Protein AF-R7RY08-F1 (afdb_monomer_lite)

Sequence (160 aa):
MVFGAIPAGENLTEDPFVMYGDPIQWVDRYKYVGTTFCSTLRDIFTIHYDLKALAAQRIANVTLAAESMTGALPPKERSIVYLARIDVTIISEYDVAVDVSEANLKKIPYSESGIMSIRHRRFLLALRTLRHFVALPDTRLVHSAYLDSLDLARVALHPS

Radius of gyration: 22.43 Å; chains: 1; bounding box: 46×60×54 Å

Organism: Stereum hirsutum (strain FP-91666) (NCBI:txid721885)

pLDDT: mean 74.47, std 11.66, range [41.81, 89.75]

Foldseek 3Di:
DPDDPDDDDPVCVVDFDDDPNRGDDDDQWDADQLQIAGPVDPFRRQVVLVVLLVVLLVQLVVLVVCCVVVPDDDPVVSVVSSCVRNVCSNPVRDDDDDDPDPVSVVSNQVSDDPDDGPVVVVVVVVVVVVVVLVPDDPPDPSVVVVVVVVVVVVCVVDPD

Secondary structure (DSSP, 8-state):
----SPP-STHHHHS--EETTEEPPP-SEEEETTEEEESSSSSTTHHHHHHHHHHHHHHHHHHHHTHHHH-PPPHHHHHHHHHHHHHHHHHTT-S------HHHHHHHHHSSTTS--HHHHHHHHHHHHHHHHHTS-TTSHHHHHHHHHHHHHHHHHS--

Structure (mmCIF, N/CA/C/O backbone):
data_AF-R7RY08-F1
#
_entry.id   AF-R7RY08-F1
#
loop_
_atom_site.group_PDB
_atom_site.id
_atom_site.type_symbol
_atom_site.label_atom_id
_atom_site.label_alt_id
_atom_site.label_comp_id
_atom_site.label_asym_id
_atom_site.label_entity_id
_atom_site.label_seq_id
_atom_site.pdbx_PDB_ins_code
_atom_site.Cartn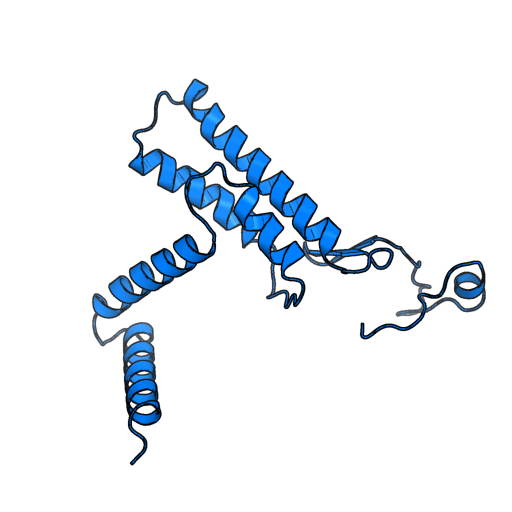_x
_atom_site.Cartn_y
_atom_site.Cartn_z
_atom_site.occupancy
_atom_site.B_iso_or_equiv
_atom_site.auth_seq_id
_atom_site.auth_comp_id
_atom_site.auth_asym_id
_atom_site.auth_atom_id
_atom_site.pdbx_PDB_model_num
ATOM 1 N N . MET A 1 1 ? 17.455 -11.013 -7.152 1.00 43.31 1 MET A N 1
ATOM 2 C CA . MET A 1 1 ? 16.943 -10.320 -8.353 1.00 43.31 1 MET A CA 1
ATOM 3 C C . MET A 1 1 ? 16.734 -11.386 -9.412 1.00 43.31 1 MET A C 1
ATOM 5 O O . MET A 1 1 ? 17.686 -12.096 -9.691 1.00 43.31 1 MET A O 1
ATOM 9 N N . VAL A 1 2 ? 15.502 -11.583 -9.888 1.00 41.81 2 VAL A N 1
ATOM 10 C CA . VAL A 1 2 ? 15.147 -12.658 -10.846 1.00 41.81 2 VAL A CA 1
ATOM 11 C C . VAL A 1 2 ? 15.371 -12.233 -12.303 1.00 41.81 2 VAL A C 1
ATOM 13 O O . VAL A 1 2 ? 15.362 -13.064 -13.200 1.00 41.81 2 VAL A O 1
ATOM 16 N N . PHE A 1 3 ? 15.649 -10.955 -12.545 1.00 49.38 3 PHE A N 1
ATOM 17 C CA . PHE A 1 3 ? 15.848 -10.431 -13.888 1.00 49.38 3 PHE A CA 1
ATOM 18 C C . PHE A 1 3 ? 17.298 -9.972 -14.044 1.00 49.38 3 PHE A C 1
ATOM 20 O O . PHE A 1 3 ? 17.834 -9.298 -13.161 1.00 49.38 3 PHE A O 1
ATOM 27 N N . GLY A 1 4 ? 17.938 -10.425 -15.126 1.00 57.38 4 GLY A N 1
ATOM 28 C CA . GLY A 1 4 ? 19.268 -9.989 -15.546 1.00 57.38 4 GLY A CA 1
ATOM 29 C C . GLY A 1 4 ? 19.282 -8.514 -15.954 1.00 57.38 4 GLY A C 1
ATOM 30 O O . GLY A 1 4 ? 18.378 -7.756 -15.605 1.00 57.38 4 GLY A O 1
ATOM 31 N N . ALA A 1 5 ? 20.311 -8.090 -16.691 1.00 61.75 5 ALA A N 1
ATOM 32 C CA . ALA A 1 5 ? 20.354 -6.734 -17.229 1.00 61.75 5 ALA A CA 1
ATOM 33 C C . ALA A 1 5 ? 19.073 -6.454 -18.032 1.00 61.75 5 ALA A C 1
ATOM 35 O O . ALA A 1 5 ? 18.735 -7.204 -18.948 1.00 61.75 5 ALA A O 1
ATOM 36 N N . ILE A 1 6 ? 18.351 -5.400 -17.653 1.00 61.31 6 ILE A N 1
ATOM 37 C CA . ILE A 1 6 ? 17.190 -4.934 -18.409 1.00 61.31 6 ILE A CA 1
ATOM 38 C C . ILE A 1 6 ? 17.724 -4.498 -19.773 1.00 61.31 6 ILE A C 1
ATOM 40 O O . ILE A 1 6 ? 18.670 -3.704 -19.799 1.00 61.31 6 ILE A O 1
ATOM 44 N N . PRO A 1 7 ? 17.175 -5.010 -20.886 1.00 60.06 7 PRO A N 1
ATOM 45 C CA . PRO A 1 7 ? 17.571 -4.543 -22.202 1.00 60.06 7 PRO A CA 1
ATOM 46 C C . PRO A 1 7 ? 17.353 -3.028 -22.257 1.00 60.06 7 PRO A C 1
ATOM 48 O O . PRO A 1 7 ? 16.236 -2.551 -22.081 1.00 60.06 7 PRO A O 1
ATOM 51 N N . ALA A 1 8 ? 18.431 -2.270 -22.422 1.00 57.00 8 ALA A N 1
ATOM 52 C CA . ALA A 1 8 ? 18.394 -0.820 -22.526 1.00 57.00 8 ALA A CA 1
ATOM 53 C C . ALA A 1 8 ? 18.875 -0.422 -23.927 1.00 57.00 8 ALA A C 1
ATOM 55 O O . ALA A 1 8 ? 19.919 -0.901 -24.370 1.00 57.00 8 ALA A O 1
ATOM 56 N N . GLY A 1 9 ? 18.133 0.457 -24.607 1.00 59.03 9 GLY A N 1
ATOM 57 C CA . GLY A 1 9 ? 18.509 1.026 -25.909 1.00 59.03 9 GLY A CA 1
ATOM 58 C C . GLY A 1 9 ? 17.782 0.440 -27.128 1.00 59.03 9 GLY A C 1
ATOM 59 O O . GLY A 1 9 ? 16.836 -0.336 -26.997 1.00 59.03 9 GLY A O 1
ATOM 60 N N . GLU A 1 10 ? 18.251 0.844 -28.316 1.00 52.44 10 GLU A N 1
ATOM 61 C CA . GLU A 1 10 ? 17.696 0.566 -29.659 1.00 52.44 10 GLU A CA 1
ATOM 62 C C . GLU A 1 10 ? 17.437 -0.927 -29.951 1.00 52.44 10 GLU A C 1
ATOM 64 O O . GLU A 1 10 ? 16.559 -1.245 -30.750 1.00 52.44 10 GLU A O 1
ATOM 69 N N . ASN A 1 11 ? 18.093 -1.842 -29.230 1.00 51.62 11 ASN A N 1
ATOM 70 C CA . ASN A 1 11 ? 17.946 -3.298 -29.370 1.00 51.62 11 ASN A CA 1
ATOM 71 C C . ASN A 1 11 ? 16.523 -3.838 -29.093 1.00 51.62 11 ASN A C 1
ATOM 73 O O . ASN A 1 11 ? 16.194 -4.929 -29.541 1.00 51.62 11 ASN A O 1
ATOM 77 N N . LEU A 1 12 ? 15.666 -3.112 -28.360 1.00 57.16 12 LEU A N 1
ATOM 78 C CA . LEU A 1 12 ? 14.252 -3.494 -28.161 1.00 57.16 12 LEU A CA 1
ATOM 79 C C . LEU A 1 12 ? 13.340 -3.098 -29.334 1.00 57.16 12 LEU A C 1
ATOM 81 O O . LEU A 1 12 ? 12.205 -3.566 -29.425 1.00 57.16 12 LEU A O 1
ATOM 85 N N . THR A 1 13 ? 13.821 -2.203 -30.195 1.00 55.88 13 THR A N 1
ATOM 86 C CA . THR A 1 13 ? 13.116 -1.710 -31.386 1.00 55.88 13 THR A CA 1
ATOM 87 C C . THR A 1 13 ? 13.377 -2.585 -32.610 1.00 55.88 13 THR A C 1
ATOM 89 O O . THR A 1 13 ? 12.567 -2.568 -33.532 1.00 55.88 13 THR A O 1
ATOM 92 N N . GLU A 1 14 ? 14.479 -3.343 -32.619 1.00 62.19 14 GLU A N 1
ATOM 93 C CA . GLU A 1 14 ? 14.885 -4.185 -33.753 1.00 62.19 14 GLU A CA 1
ATOM 94 C C . GLU A 1 14 ? 14.107 -5.511 -33.833 1.00 62.19 14 GLU A C 1
ATOM 96 O O . GLU A 1 14 ? 13.827 -5.964 -34.938 1.00 62.19 14 GLU A O 1
ATOM 101 N N . ASP A 1 15 ? 13.663 -6.067 -32.696 1.00 68.88 15 ASP A N 1
ATOM 102 C CA . ASP A 1 15 ? 12.769 -7.236 -32.621 1.00 68.88 15 ASP A CA 1
ATOM 103 C C . ASP A 1 15 ? 11.586 -6.952 -31.668 1.00 68.88 15 ASP A C 1
ATOM 105 O O . ASP A 1 15 ? 11.685 -7.158 -30.450 1.00 68.88 15 ASP A O 1
ATOM 109 N N . PRO A 1 16 ? 10.447 -6.443 -32.177 1.00 73.50 16 PRO A N 1
ATOM 110 C CA . PRO A 1 16 ? 9.308 -6.102 -31.337 1.00 73.50 16 PRO A CA 1
ATOM 111 C C . PRO A 1 16 ? 8.643 -7.360 -30.768 1.00 73.50 16 PRO A C 1
ATOM 113 O O . PRO A 1 16 ? 8.357 -8.322 -31.480 1.00 73.50 16 PRO A O 1
ATOM 116 N N . PHE A 1 17 ? 8.322 -7.336 -29.474 1.00 78.50 17 PHE A N 1
ATOM 117 C CA . PHE A 1 17 ? 7.520 -8.390 -28.860 1.00 78.50 17 PHE A CA 1
ATOM 118 C C . PHE A 1 17 ? 6.067 -8.257 -29.326 1.00 78.50 17 PHE A C 1
ATOM 120 O O . PHE A 1 17 ? 5.382 -7.307 -28.954 1.00 78.50 17 PHE A O 1
ATOM 127 N N . VAL A 1 18 ? 5.596 -9.192 -30.150 1.00 83.44 18 VAL A N 1
ATOM 128 C CA . VAL A 1 18 ? 4.243 -9.159 -30.721 1.00 83.44 18 VAL A CA 1
ATOM 129 C C . VAL A 1 18 ? 3.297 -10.024 -29.894 1.00 83.44 18 VAL A C 1
ATOM 131 O O . VAL A 1 18 ? 3.545 -11.211 -29.683 1.00 83.44 18 VAL A O 1
ATOM 134 N N . MET A 1 19 ? 2.170 -9.454 -29.472 1.00 84.56 19 MET A N 1
ATOM 135 C CA . MET A 1 19 ? 1.086 -10.176 -28.809 1.00 84.56 19 MET A CA 1
ATOM 136 C C . MET A 1 19 ? -0.196 -9.977 -29.615 1.00 84.56 19 MET A C 1
ATOM 138 O O . MET A 1 19 ? -0.568 -8.854 -29.923 1.00 84.56 19 MET A O 1
ATOM 142 N N . TYR A 1 20 ? -0.862 -11.070 -29.993 1.00 89.75 20 TYR A N 1
ATOM 143 C CA . TYR A 1 20 ? -2.065 -11.038 -30.845 1.00 89.75 20 TYR A CA 1
ATOM 144 C C . TYR A 1 20 ? -1.899 -10.318 -32.198 1.00 89.75 20 TYR A C 1
ATOM 146 O O . TYR A 1 20 ? -2.879 -9.873 -32.784 1.00 89.75 20 TYR A O 1
ATOM 154 N N . GLY A 1 21 ? -0.674 -10.248 -32.723 1.00 87.00 21 GLY A N 1
ATOM 155 C CA . GLY A 1 21 ? -0.376 -9.551 -33.980 1.00 87.00 21 GLY A CA 1
ATOM 156 C C . GLY A 1 21 ? -0.019 -8.074 -33.807 1.00 87.00 21 GLY A C 1
ATOM 157 O O . GLY A 1 21 ? 0.481 -7.478 -34.758 1.00 87.00 21 GLY A O 1
ATOM 158 N N . ASP A 1 22 ? -0.167 -7.522 -32.599 1.00 86.25 22 ASP A N 1
ATOM 159 C CA . ASP A 1 22 ? 0.204 -6.145 -32.286 1.00 86.25 22 ASP A CA 1
ATOM 160 C C . ASP A 1 22 ? 1.563 -6.089 -31.563 1.00 86.25 22 ASP A C 1
ATOM 162 O O . ASP A 1 22 ? 1.782 -6.820 -30.588 1.00 86.25 22 ASP A O 1
ATOM 166 N N . PRO A 1 23 ? 2.504 -5.236 -32.006 1.00 84.00 23 PRO A N 1
ATOM 167 C CA . PRO A 1 23 ? 3.758 -5.028 -31.295 1.00 84.00 23 PRO A CA 1
ATOM 168 C C . PRO A 1 23 ? 3.490 -4.322 -29.961 1.00 84.00 23 PRO A C 1
ATOM 170 O O . PRO A 1 23 ? 2.912 -3.234 -29.913 1.00 84.00 23 PRO A O 1
ATOM 173 N N . ILE A 1 24 ? 3.930 -4.927 -28.860 1.00 83.62 24 ILE A N 1
ATOM 174 C CA . ILE A 1 24 ? 3.839 -4.327 -27.532 1.00 83.62 24 ILE A CA 1
ATOM 175 C C . ILE A 1 24 ? 4.933 -3.279 -27.378 1.00 83.62 24 ILE A C 1
ATOM 177 O O . ILE A 1 24 ? 6.124 -3.553 -27.529 1.00 83.62 24 ILE A O 1
ATOM 181 N N . GLN A 1 25 ? 4.515 -2.075 -26.998 1.00 81.06 25 GLN A N 1
ATOM 182 C CA . GLN A 1 25 ? 5.433 -1.014 -26.627 1.00 81.06 25 GLN A CA 1
ATOM 183 C C . GLN A 1 25 ? 6.099 -1.319 -25.280 1.00 81.06 25 GLN A C 1
ATOM 185 O O . GLN A 1 25 ? 5.431 -1.502 -24.259 1.00 81.06 25 GLN A O 1
ATOM 190 N N . TRP A 1 26 ? 7.429 -1.285 -25.266 1.00 79.69 26 TRP A N 1
ATOM 191 C CA . TRP A 1 26 ? 8.206 -1.326 -24.034 1.00 79.69 26 TRP A CA 1
ATOM 192 C C . TRP A 1 26 ? 8.041 -0.024 -23.253 1.00 79.69 26 TRP A C 1
ATOM 194 O O . TRP A 1 26 ? 8.221 1.071 -23.788 1.00 79.69 26 TRP A O 1
ATOM 204 N N . VAL A 1 27 ? 7.692 -0.150 -21.975 1.00 83.81 27 VAL A N 1
ATOM 205 C CA . VAL A 1 27 ? 7.524 0.979 -21.060 1.00 83.81 27 VAL A CA 1
ATOM 206 C C . VAL A 1 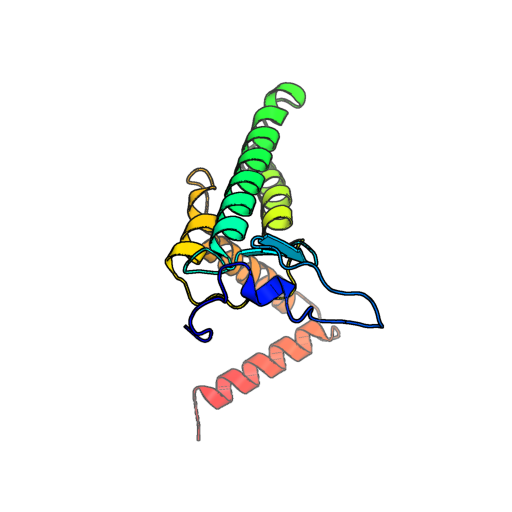27 ? 8.212 0.693 -19.732 1.00 83.81 27 VAL A C 1
ATOM 208 O O . VAL A 1 27 ? 8.099 -0.395 -19.170 1.00 83.81 27 VAL A O 1
ATOM 211 N N . ASP A 1 28 ? 8.879 1.707 -19.190 1.00 83.69 28 ASP A N 1
ATOM 212 C CA . ASP A 1 28 ? 9.586 1.617 -17.905 1.00 83.69 28 ASP A CA 1
ATOM 213 C C . ASP A 1 28 ? 8.638 1.523 -16.708 1.00 83.69 28 ASP A C 1
ATOM 215 O O . ASP A 1 28 ? 9.013 1.083 -15.615 1.00 83.69 28 ASP A O 1
ATOM 219 N N . ARG A 1 29 ? 7.406 2.006 -16.892 1.00 88.44 29 ARG A N 1
ATOM 220 C CA . ARG A 1 29 ? 6.362 2.030 -15.878 1.00 88.44 29 ARG A CA 1
ATOM 221 C C . ARG A 1 29 ? 5.022 1.694 -16.504 1.00 88.44 29 ARG A C 1
ATOM 223 O O . ARG A 1 29 ? 4.618 2.317 -17.481 1.00 88.44 29 ARG A O 1
ATOM 230 N N . TYR A 1 30 ? 4.297 0.782 -15.873 1.00 88.88 30 TYR A N 1
ATOM 231 C CA . TYR A 1 30 ? 2.972 0.383 -16.324 1.00 88.88 30 TYR A CA 1
ATOM 232 C C . TYR A 1 30 ? 2.033 0.178 -15.140 1.00 88.88 30 TYR A C 1
ATOM 234 O O . TYR A 1 30 ? 2.446 -0.310 -14.087 1.00 88.88 30 TYR A O 1
ATOM 242 N N . LYS A 1 31 ? 0.765 0.567 -15.297 1.00 89.44 31 LYS A N 1
ATOM 243 C CA . LYS A 1 31 ? -0.278 0.320 -14.299 1.00 89.44 31 LYS A CA 1
ATOM 244 C C . LYS A 1 31 ? -1.158 -0.822 -14.786 1.00 89.44 31 LYS A C 1
ATOM 246 O O . LYS A 1 31 ? -1.905 -0.650 -15.743 1.00 89.44 31 LYS A O 1
ATOM 251 N N . TYR A 1 32 ? -1.107 -1.949 -14.093 1.00 84.75 32 TYR A N 1
ATOM 252 C CA . TYR A 1 32 ? -1.924 -3.120 -14.381 1.00 84.75 32 TYR A CA 1
ATOM 253 C C . TYR A 1 32 ? -2.842 -3.403 -13.194 1.00 84.75 32 TYR A C 1
ATOM 255 O O . TYR A 1 32 ? -2.365 -3.582 -12.078 1.00 84.75 32 TYR A O 1
ATOM 263 N N . VAL A 1 33 ? -4.159 -3.389 -13.435 1.00 83.12 33 VAL A N 1
ATOM 264 C CA . VAL A 1 33 ? -5.204 -3.701 -12.435 1.00 83.12 33 VAL A CA 1
ATOM 265 C C . VAL A 1 33 ? -4.972 -2.972 -11.098 1.00 83.12 33 VAL A C 1
ATOM 267 O O . VAL A 1 33 ? -5.023 -3.549 -10.024 1.00 83.12 33 VAL A O 1
ATOM 270 N N . GLY A 1 34 ? -4.653 -1.675 -11.150 1.00 78.81 34 GLY A N 1
ATOM 271 C CA . GLY A 1 34 ? -4.409 -0.877 -9.938 1.00 78.81 34 GLY A CA 1
ATOM 272 C C . GLY A 1 34 ? -2.961 -0.887 -9.433 1.00 78.81 34 GLY A C 1
ATOM 273 O O . GLY A 1 34 ? -2.523 0.106 -8.853 1.00 78.81 34 GLY A O 1
ATOM 274 N N . THR A 1 35 ? -2.171 -1.917 -9.733 1.00 82.62 35 THR A N 1
ATOM 275 C CA . THR A 1 35 ? -0.764 -2.009 -9.323 1.00 82.62 35 THR A CA 1
ATOM 276 C C . THR A 1 35 ? 0.165 -1.323 -10.321 1.00 82.62 35 THR A C 1
ATOM 278 O O . THR A 1 35 ? 0.060 -1.513 -11.531 1.00 82.62 35 THR A O 1
ATOM 281 N N . THR A 1 36 ? 1.094 -0.511 -9.815 1.00 88.44 36 THR A N 1
ATOM 282 C CA . THR A 1 36 ? 2.080 0.192 -10.646 1.00 88.44 36 THR A CA 1
ATOM 283 C C . THR A 1 36 ? 3.402 -0.557 -10.611 1.00 88.44 36 THR A C 1
ATOM 285 O O . THR A 1 36 ? 4.048 -0.641 -9.573 1.00 88.44 36 THR A O 1
ATOM 288 N N . PHE A 1 37 ? 3.841 -1.055 -11.753 1.00 88.19 37 PHE A N 1
ATOM 289 C CA . PHE A 1 37 ? 5.128 -1.719 -11.897 1.00 88.19 37 PHE A CA 1
ATOM 290 C C . PHE A 1 37 ? 6.138 -0.740 -12.474 1.00 88.19 37 PHE A C 1
ATOM 292 O O . PHE A 1 37 ? 5.789 0.079 -13.328 1.00 88.19 37 PHE A O 1
ATOM 299 N N . CYS A 1 38 ? 7.382 -0.815 -12.011 1.00 87.88 38 CYS A N 1
ATOM 300 C CA . CYS A 1 38 ? 8.481 -0.067 -12.598 1.00 87.88 38 CYS A CA 1
ATOM 301 C C . CYS A 1 38 ? 9.731 -0.931 -12.704 1.00 87.88 38 CYS A C 1
ATOM 303 O O . CYS A 1 38 ? 10.212 -1.443 -11.699 1.00 87.88 38 CYS A O 1
ATOM 305 N N . SER A 1 39 ? 10.255 -1.083 -13.915 1.00 83.88 39 SER A N 1
ATOM 306 C CA . SER A 1 39 ? 11.433 -1.910 -14.181 1.00 83.88 39 SER A CA 1
ATOM 307 C C . SER A 1 39 ? 12.743 -1.169 -13.912 1.00 83.88 39 SER A C 1
ATOM 309 O O . SER A 1 39 ? 13.732 -1.798 -13.568 1.00 83.88 39 SER A O 1
ATOM 311 N N . THR A 1 40 ? 12.770 0.163 -13.998 1.00 84.19 40 THR A N 1
ATOM 312 C CA . THR A 1 40 ? 14.009 0.954 -13.865 1.00 84.19 40 THR A CA 1
ATOM 313 C C . THR A 1 40 ? 14.514 1.106 -12.429 1.00 84.19 40 THR A C 1
ATOM 315 O O . THR A 1 40 ? 15.635 1.567 -12.212 1.00 84.19 40 THR A O 1
ATOM 318 N N . LEU A 1 41 ? 13.716 0.711 -11.435 1.00 82.56 41 LEU A N 1
ATOM 319 C CA . LEU A 1 41 ? 14.104 0.716 -10.028 1.00 82.56 41 LEU A CA 1
ATOM 320 C C . LEU A 1 41 ? 14.454 -0.691 -9.550 1.00 82.56 41 LEU A C 1
ATOM 322 O O . LEU A 1 41 ? 13.904 -1.681 -10.019 1.00 82.56 41 LEU A O 1
ATOM 326 N N . ARG A 1 42 ? 15.330 -0.761 -8.540 1.00 82.31 42 ARG A N 1
ATOM 327 C CA . ARG A 1 42 ? 15.735 -2.021 -7.897 1.00 82.31 42 ARG A CA 1
ATOM 328 C C . ARG A 1 42 ? 14.537 -2.860 -7.442 1.00 82.31 42 ARG A C 1
ATOM 330 O O . ARG A 1 42 ? 14.541 -4.069 -7.654 1.00 82.31 42 ARG A O 1
ATOM 337 N N . ASP A 1 43 ? 13.544 -2.218 -6.826 1.00 85.38 43 ASP A N 1
ATOM 338 C CA . ASP A 1 43 ? 12.314 -2.877 -6.393 1.00 85.38 43 ASP A CA 1
ATOM 339 C C . ASP A 1 43 ? 11.142 -2.429 -7.274 1.00 85.38 43 ASP A C 1
ATOM 341 O O . ASP A 1 43 ? 10.777 -1.246 -7.292 1.00 85.38 43 ASP A O 1
ATOM 345 N N . ILE A 1 44 ? 10.506 -3.395 -7.942 1.00 88.19 44 ILE A N 1
ATOM 346 C CA . ILE A 1 44 ? 9.462 -3.161 -8.954 1.00 88.19 44 ILE A CA 1
ATOM 347 C C . ILE A 1 44 ? 8.222 -2.432 -8.424 1.00 88.19 44 ILE A C 1
ATOM 349 O O . ILE A 1 44 ? 7.504 -1.788 -9.188 1.00 88.19 44 ILE A O 1
ATOM 353 N N . PHE A 1 45 ? 7.987 -2.508 -7.112 1.00 87.44 45 PHE A N 1
ATOM 3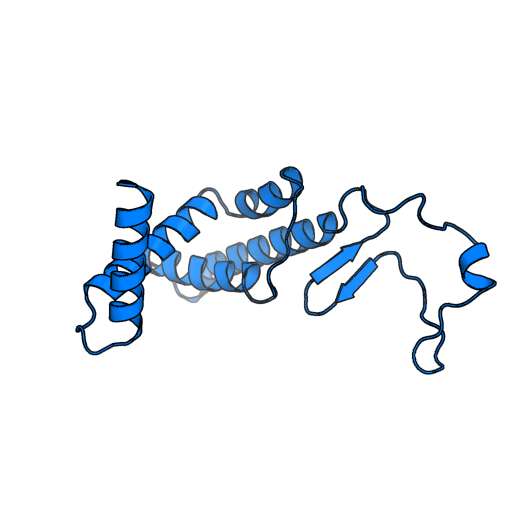54 C CA . PHE A 1 45 ? 6.834 -1.914 -6.441 1.00 87.44 45 PHE A CA 1
ATOM 355 C C . PHE A 1 45 ? 7.128 -0.565 -5.779 1.00 87.44 45 PHE A C 1
ATOM 357 O O . PHE A 1 45 ? 6.197 0.060 -5.279 1.00 87.44 45 PHE A O 1
ATOM 364 N N . THR A 1 46 ? 8.376 -0.077 -5.783 1.00 87.06 46 THR A N 1
ATOM 365 C CA . THR A 1 46 ? 8.782 1.144 -5.048 1.00 87.06 46 THR A CA 1
ATOM 366 C C . THR A 1 46 ? 7.805 2.300 -5.261 1.00 87.06 46 THR A C 1
ATOM 368 O O . THR A 1 46 ? 7.255 2.849 -4.308 1.00 87.06 46 THR A O 1
ATOM 371 N N . ILE A 1 47 ? 7.550 2.612 -6.533 1.00 88.00 47 ILE A N 1
ATOM 372 C CA . ILE A 1 47 ? 6.659 3.693 -6.959 1.00 88.00 47 ILE A CA 1
ATOM 373 C C . ILE A 1 47 ? 5.214 3.426 -6.555 1.00 88.00 47 ILE A C 1
ATOM 375 O O . ILE A 1 47 ? 4.494 4.356 -6.205 1.00 88.00 47 ILE A O 1
ATOM 379 N N . HIS A 1 48 ? 4.766 2.175 -6.616 1.00 86.94 48 HIS A N 1
ATOM 380 C CA . HIS A 1 48 ? 3.415 1.826 -6.205 1.00 86.94 48 HIS A CA 1
ATOM 381 C C . HIS A 1 48 ? 3.193 2.122 -4.723 1.00 86.94 48 HIS A C 1
ATOM 383 O O . HIS A 1 48 ? 2.218 2.784 -4.371 1.00 86.94 48 HIS A O 1
ATOM 389 N N . TYR A 1 49 ? 4.138 1.718 -3.874 1.00 85.50 49 TYR A N 1
ATOM 390 C CA . TYR A 1 49 ? 4.102 2.012 -2.446 1.00 85.50 49 TYR A CA 1
ATOM 391 C C . TYR A 1 49 ? 4.134 3.520 -2.160 1.00 85.50 49 TYR A C 1
ATOM 393 O O . TYR A 1 49 ? 3.370 3.983 -1.314 1.00 85.50 49 TYR A O 1
ATOM 401 N N . ASP A 1 50 ? 4.935 4.297 -2.896 1.00 86.31 50 ASP A N 1
ATOM 402 C CA . ASP A 1 50 ? 4.978 5.762 -2.755 1.00 86.31 50 ASP A CA 1
ATOM 403 C C . ASP A 1 50 ? 3.634 6.412 -3.126 1.00 86.31 50 ASP A C 1
ATOM 405 O O . ASP A 1 50 ? 3.100 7.245 -2.389 1.00 86.31 50 ASP A O 1
ATOM 409 N N . LEU A 1 51 ? 3.041 5.994 -4.249 1.00 85.88 51 LEU A N 1
ATOM 410 C CA . LEU A 1 51 ? 1.735 6.485 -4.695 1.00 85.88 51 LEU A CA 1
ATOM 411 C C . LEU A 1 51 ? 0.621 6.118 -3.707 1.00 85.88 51 LEU A C 1
ATOM 413 O O . LEU A 1 51 ? -0.270 6.932 -3.455 1.00 85.88 51 LEU A O 1
ATOM 417 N N . LYS A 1 52 ? 0.678 4.920 -3.119 1.00 81.38 52 LYS A N 1
ATOM 418 C CA . LYS A 1 52 ? -0.287 4.459 -2.115 1.00 81.38 52 LYS A CA 1
ATOM 419 C C . LYS A 1 52 ? -0.167 5.211 -0.799 1.00 81.38 52 LYS A C 1
ATOM 421 O O . LYS A 1 52 ? -1.189 5.646 -0.269 1.00 81.38 52 LYS A O 1
ATOM 426 N N . ALA A 1 53 ? 1.053 5.422 -0.315 1.00 82.62 53 ALA A N 1
ATOM 427 C CA . ALA A 1 53 ? 1.310 6.246 0.860 1.00 82.62 53 ALA A CA 1
ATOM 428 C C . ALA A 1 53 ? 0.751 7.668 0.666 1.00 82.62 53 ALA A C 1
ATOM 430 O O . ALA A 1 53 ? 0.040 8.188 1.527 1.00 82.62 53 ALA A O 1
ATOM 431 N N . LEU A 1 54 ? 0.977 8.261 -0.511 1.00 85.06 54 LEU A N 1
ATOM 432 C CA . LEU A 1 54 ? 0.456 9.585 -0.849 1.00 85.06 54 LEU A CA 1
ATOM 433 C C . LEU A 1 54 ? -1.080 9.614 -0.926 1.00 85.06 54 LEU A C 1
ATOM 435 O O . LEU A 1 54 ? -1.706 10.552 -0.430 1.00 85.06 54 LEU A O 1
ATOM 439 N N . ALA A 1 55 ? -1.705 8.604 -1.536 1.00 84.56 55 ALA A N 1
ATOM 440 C CA . ALA A 1 55 ? -3.162 8.505 -1.619 1.00 84.56 55 ALA A CA 1
ATOM 441 C C . ALA A 1 55 ? -3.804 8.362 -0.229 1.00 84.56 55 ALA A C 1
ATOM 443 O O . ALA A 1 55 ? -4.750 9.087 0.086 1.00 84.56 55 ALA A O 1
ATOM 444 N N . ALA A 1 56 ? -3.248 7.496 0.624 1.00 80.44 56 ALA A N 1
ATOM 445 C CA . ALA A 1 56 ? -3.686 7.330 2.007 1.00 80.44 56 ALA A CA 1
ATOM 446 C C . ALA A 1 56 ? -3.560 8.643 2.796 1.00 80.44 56 ALA A C 1
ATOM 448 O O . ALA A 1 56 ? -4.514 9.060 3.452 1.00 80.44 56 ALA A O 1
ATOM 449 N N . GLN A 1 57 ? -2.434 9.350 2.658 1.00 81.81 57 GLN A N 1
ATOM 450 C CA . GLN A 1 57 ? -2.217 10.647 3.304 1.00 81.81 57 GLN A CA 1
ATOM 451 C C . GLN A 1 57 ? -3.231 11.706 2.840 1.00 81.81 57 GLN A C 1
ATOM 453 O O . GLN A 1 57 ? -3.782 12.444 3.655 1.00 81.81 57 GLN A O 1
ATOM 458 N N . ARG A 1 58 ? -3.525 11.777 1.536 1.00 85.56 58 ARG A N 1
ATOM 459 C CA . ARG A 1 58 ? -4.536 12.703 0.996 1.00 85.56 58 ARG A CA 1
ATOM 460 C C . ARG A 1 58 ? -5.912 12.432 1.590 1.00 85.56 58 ARG A C 1
ATOM 462 O O . ARG A 1 58 ? -6.603 13.362 1.994 1.00 85.56 58 ARG A O 1
ATOM 469 N N . ILE A 1 59 ? -6.292 11.164 1.678 1.00 83.38 59 ILE A N 1
ATOM 470 C CA . ILE A 1 59 ? -7.591 10.759 2.215 1.00 83.38 59 ILE A CA 1
ATOM 471 C C . ILE A 1 59 ? -7.675 11.002 3.721 1.00 83.38 59 ILE A C 1
ATOM 473 O O . ILE A 1 59 ? -8.716 11.462 4.196 1.00 83.38 59 ILE A O 1
ATOM 477 N N . ALA A 1 60 ? -6.586 10.782 4.458 1.00 80.06 60 ALA A N 1
ATOM 478 C CA . ALA A 1 60 ? -6.473 11.170 5.859 1.00 80.06 60 ALA A CA 1
ATOM 479 C C . ALA A 1 60 ? -6.720 12.675 6.035 1.00 80.06 60 ALA A C 1
ATOM 481 O O . ALA A 1 60 ? -7.606 13.070 6.794 1.00 80.06 60 ALA A O 1
ATOM 482 N N . ASN A 1 61 ? -6.007 13.505 5.270 1.00 82.81 61 ASN A N 1
ATOM 483 C CA . ASN A 1 61 ? -6.127 14.960 5.338 1.00 82.81 61 ASN A CA 1
ATOM 484 C C . ASN A 1 61 ? -7.545 15.434 5.006 1.00 82.81 61 ASN A C 1
ATOM 486 O O . ASN A 1 61 ? -8.098 16.249 5.736 1.00 82.81 61 ASN A O 1
ATOM 490 N N . VAL A 1 62 ? -8.168 14.891 3.955 1.00 83.25 62 VAL A N 1
ATOM 491 C CA . VAL A 1 62 ? -9.557 15.220 3.589 1.00 83.25 62 VAL A CA 1
ATOM 492 C C . VAL A 1 62 ? -10.539 14.783 4.676 1.00 83.25 62 VAL A C 1
ATOM 494 O O . VAL A 1 62 ? -11.493 15.497 4.968 1.00 83.25 62 VAL A O 1
ATOM 497 N N . THR A 1 63 ? -10.317 13.624 5.295 1.00 80.94 63 THR A N 1
ATOM 498 C CA . THR A 1 63 ? -11.191 13.114 6.360 1.00 80.94 63 THR A CA 1
ATOM 499 C C . THR A 1 63 ? -11.123 13.983 7.611 1.00 80.94 63 THR A C 1
ATOM 501 O O . THR A 1 63 ? -12.155 14.256 8.212 1.00 80.94 63 THR A O 1
ATOM 504 N N . LEU A 1 64 ? -9.934 14.468 7.972 1.00 77.00 64 LEU A N 1
ATOM 505 C CA . LEU A 1 64 ? -9.765 15.410 9.079 1.00 77.00 64 LEU A CA 1
ATOM 506 C C . LEU A 1 64 ? -10.285 16.811 8.723 1.00 77.00 64 LEU A C 1
ATOM 508 O O . LEU A 1 64 ? -10.885 17.476 9.560 1.00 77.00 64 LEU A O 1
ATOM 512 N N . ALA A 1 65 ? -10.120 17.249 7.473 1.00 81.81 65 ALA A N 1
ATOM 513 C CA . ALA A 1 65 ? -10.645 18.531 7.011 1.00 81.81 65 ALA A CA 1
ATOM 514 C C . ALA A 1 65 ? -12.182 18.567 6.979 1.00 81.81 65 ALA A C 1
ATOM 516 O O . ALA A 1 65 ? -12.765 19.639 7.144 1.00 81.81 65 ALA A O 1
ATOM 517 N N . ALA A 1 66 ? -12.847 17.416 6.816 1.00 78.94 66 ALA A N 1
ATOM 518 C CA . ALA A 1 66 ? -14.307 17.318 6.815 1.00 78.94 66 ALA A CA 1
ATOM 519 C C . ALA A 1 66 ? -14.950 17.820 8.122 1.00 78.94 66 ALA A C 1
ATOM 521 O O . ALA A 1 66 ? -16.090 18.279 8.094 1.00 78.94 66 ALA A O 1
ATOM 522 N N . GLU A 1 67 ? -14.213 17.838 9.238 1.00 76.25 67 GLU A N 1
ATOM 523 C CA . GLU A 1 67 ? -14.695 18.396 10.510 1.00 76.25 67 GLU A CA 1
ATOM 524 C C . GLU A 1 67 ? -15.016 19.892 10.431 1.00 76.25 67 GLU A C 1
ATOM 526 O O . GLU A 1 67 ? -15.884 20.375 11.154 1.00 76.25 67 GLU A O 1
ATOM 531 N N . SER A 1 68 ? -14.376 20.622 9.511 1.00 79.62 68 SER A N 1
ATOM 532 C CA . SER A 1 68 ? -14.728 22.021 9.237 1.00 79.62 68 SER A CA 1
ATOM 533 C C . SER A 1 68 ? -16.144 22.178 8.673 1.00 79.62 68 SER A C 1
ATOM 535 O O . SER A 1 68 ? -16.754 23.229 8.845 1.00 79.62 68 SER A O 1
ATOM 537 N N . MET A 1 69 ? -16.680 21.134 8.031 1.00 80.50 69 MET A N 1
ATOM 538 C CA . MET A 1 69 ? -18.008 21.129 7.415 1.00 80.50 69 MET A CA 1
ATOM 539 C C . MET A 1 69 ? -19.063 20.455 8.296 1.00 80.50 69 MET A C 1
ATOM 541 O O . MET A 1 69 ? -20.213 20.883 8.307 1.00 80.50 69 MET A O 1
ATOM 545 N N . THR A 1 70 ? -18.697 19.392 9.016 1.00 79.19 70 THR A N 1
ATOM 546 C CA . THR A 1 70 ? -19.637 18.583 9.814 1.00 79.19 70 THR A CA 1
ATOM 547 C C . THR A 1 70 ? -19.650 18.941 11.299 1.00 79.19 70 THR A C 1
ATOM 549 O O . THR A 1 70 ? -20.485 18.426 12.040 1.00 79.19 70 THR A O 1
ATOM 552 N N . GLY A 1 71 ? -18.720 19.787 11.750 1.00 83.38 71 GLY A N 1
ATOM 553 C CA . GLY A 1 71 ? -18.425 19.995 13.165 1.00 83.38 71 GLY A CA 1
ATOM 554 C C . GLY A 1 71 ? -17.475 18.931 13.725 1.00 83.38 71 GLY A C 1
ATOM 555 O O . GLY A 1 71 ? -17.084 17.982 13.038 1.00 83.38 71 GLY A O 1
ATOM 556 N N . ALA A 1 72 ? -17.086 19.102 14.991 1.00 82.12 72 ALA A N 1
ATOM 557 C CA . ALA A 1 72 ? -16.149 18.209 15.663 1.00 82.12 72 ALA A CA 1
ATOM 558 C C . ALA A 1 72 ? -16.755 16.811 15.851 1.00 82.12 72 ALA A C 1
ATOM 560 O O . ALA A 1 72 ? -17.745 16.644 16.565 1.00 82.12 72 ALA A O 1
ATOM 561 N N . LEU A 1 73 ? -16.133 15.795 15.248 1.00 76.19 73 LEU A N 1
ATOM 562 C CA . LEU A 1 73 ? -16.524 14.409 15.481 1.00 76.19 73 LEU A CA 1
ATOM 563 C C . LEU A 1 73 ? -15.907 13.915 16.792 1.00 76.19 73 LEU A C 1
ATOM 565 O O . LEU A 1 73 ? -14.715 14.172 17.030 1.00 76.19 73 LEU A O 1
ATOM 569 N N . PRO A 1 74 ? -16.660 13.165 17.618 1.00 81.38 74 PRO A N 1
ATOM 570 C CA . PRO A 1 74 ? -16.072 12.533 18.781 1.00 81.38 74 PRO A CA 1
ATOM 571 C C . PRO A 1 74 ? -15.010 11.497 18.356 1.00 81.38 74 PRO A C 1
ATOM 573 O O . PRO A 1 74 ? -15.056 10.954 17.244 1.00 81.38 74 PRO A O 1
ATOM 576 N N . PRO A 1 75 ? -14.012 11.213 19.217 1.00 75.88 75 PRO A N 1
ATOM 577 C CA . PRO A 1 75 ? -12.825 10.444 18.826 1.00 75.88 75 PRO A CA 1
ATOM 578 C C . PRO A 1 75 ? -13.120 9.052 18.251 1.00 75.88 75 PRO A C 1
ATOM 580 O O . PRO A 1 75 ? -12.405 8.571 17.369 1.00 75.88 75 PRO A O 1
ATOM 583 N N . LYS A 1 76 ? -14.185 8.398 18.726 1.00 75.12 76 LYS A N 1
ATOM 584 C CA . LYS A 1 76 ? -14.562 7.050 18.296 1.00 75.12 76 LYS A CA 1
ATOM 585 C C . LYS A 1 76 ? -15.088 7.056 16.862 1.00 75.12 76 LYS A C 1
ATOM 587 O O . LYS A 1 76 ? -14.608 6.283 16.036 1.00 75.12 76 LYS A O 1
ATOM 592 N N . GLU A 1 77 ? -16.013 7.949 16.549 1.00 76.75 77 GLU A N 1
ATOM 593 C CA . GLU A 1 77 ? -16.610 8.130 15.226 1.00 76.75 77 GLU A CA 1
ATOM 594 C C . GLU A 1 77 ? -15.549 8.592 14.228 1.00 76.75 77 GLU A C 1
ATOM 596 O O . GLU A 1 77 ? -15.443 8.036 13.134 1.00 76.75 77 GLU A O 1
ATOM 601 N N . ARG A 1 78 ? -14.679 9.521 14.646 1.00 69.94 78 ARG A N 1
ATOM 602 C CA . ARG A 1 78 ? -13.533 9.972 13.849 1.00 69.94 78 ARG A CA 1
ATOM 603 C C . ARG A 1 78 ? -12.621 8.809 13.463 1.00 69.94 78 ARG A C 1
ATOM 605 O O . ARG A 1 78 ? -12.245 8.693 12.301 1.00 69.94 78 ARG A O 1
ATOM 612 N N . SER A 1 79 ? -12.313 7.915 14.408 1.00 74.19 79 SER A N 1
ATOM 613 C CA . SER A 1 79 ? -11.496 6.727 14.130 1.00 74.19 79 SER A CA 1
ATOM 614 C C . SER A 1 79 ? -12.166 5.775 13.135 1.00 74.19 79 SER A C 1
ATOM 616 O O . SER A 1 79 ? -11.492 5.230 12.267 1.00 74.19 79 SER A O 1
ATOM 618 N N . ILE A 1 80 ? -13.492 5.615 13.209 1.00 79.50 80 ILE A N 1
ATOM 619 C CA . ILE A 1 80 ? -14.247 4.751 12.294 1.00 79.50 80 ILE A CA 1
ATOM 620 C C . ILE A 1 80 ? -14.191 5.313 10.875 1.00 79.50 80 ILE A C 1
ATOM 622 O O . ILE A 1 80 ? -13.859 4.578 9.950 1.00 79.50 80 ILE A O 1
ATOM 626 N N . VAL A 1 81 ? -14.475 6.607 10.701 1.00 78.56 81 VAL A N 1
ATOM 627 C CA . VAL A 1 81 ? -14.472 7.248 9.376 1.00 78.56 81 VAL A CA 1
ATOM 628 C C . VAL A 1 81 ? -13.060 7.280 8.787 1.00 78.56 81 VAL A C 1
ATOM 630 O O . VAL A 1 81 ? -12.880 6.993 7.603 1.00 78.56 81 VAL A O 1
ATOM 633 N N . TYR A 1 82 ? -12.052 7.567 9.614 1.00 78.75 82 TYR A N 1
ATOM 634 C CA . TYR A 1 82 ? -10.643 7.539 9.223 1.00 78.75 82 TYR A CA 1
ATOM 635 C C . TYR A 1 82 ? -10.228 6.152 8.717 1.00 78.75 82 TYR A C 1
ATOM 637 O O . TYR A 1 82 ? -9.753 6.021 7.587 1.00 78.75 82 TYR A O 1
ATOM 645 N N . LEU A 1 83 ? -10.478 5.107 9.513 1.00 76.31 83 LEU A N 1
ATOM 646 C CA . LEU A 1 83 ? -10.143 3.729 9.151 1.00 76.31 83 LEU A CA 1
ATOM 647 C C . LEU A 1 83 ? -10.922 3.266 7.918 1.00 76.31 83 LEU A C 1
ATOM 649 O O . LEU A 1 83 ? -10.318 2.740 6.990 1.00 76.31 83 LEU A O 1
ATOM 653 N N . ALA A 1 84 ? -12.229 3.536 7.847 1.00 79.56 84 ALA A N 1
ATOM 654 C CA . ALA A 1 84 ? -13.067 3.129 6.720 1.00 79.56 84 ALA A CA 1
ATOM 655 C C . ALA A 1 84 ? -12.573 3.688 5.377 1.00 79.56 84 ALA A C 1
ATOM 657 O O . ALA A 1 84 ? -12.692 3.022 4.352 1.00 79.56 84 ALA A O 1
ATOM 658 N N . ARG A 1 85 ? -12.002 4.896 5.361 1.00 80.56 85 ARG A N 1
ATOM 659 C CA . ARG A 1 85 ? -11.504 5.514 4.125 1.00 80.56 85 ARG A CA 1
ATOM 660 C C . ARG A 1 85 ? -10.080 5.096 3.776 1.00 80.56 85 ARG A C 1
ATOM 662 O O . ARG A 1 85 ? -9.763 4.880 2.604 1.00 80.56 85 ARG A O 1
ATOM 669 N N . ILE A 1 86 ? -9.217 4.980 4.777 1.00 76.88 86 ILE A N 1
ATOM 670 C CA . ILE A 1 86 ? -7.804 4.677 4.549 1.00 76.88 86 ILE A CA 1
ATOM 671 C C . ILE A 1 86 ? -7.593 3.188 4.297 1.00 76.88 86 ILE A C 1
ATOM 673 O O . ILE A 1 86 ? -6.886 2.844 3.351 1.00 76.88 86 ILE A O 1
ATOM 677 N N . ASP A 1 87 ? -8.267 2.310 5.047 1.00 72.94 87 ASP A N 1
ATOM 678 C CA . ASP A 1 87 ? -8.171 0.862 4.841 1.00 72.94 87 ASP A CA 1
ATOM 679 C C . ASP A 1 87 ? -8.659 0.491 3.442 1.00 72.94 87 ASP A C 1
ATOM 681 O O . ASP A 1 87 ? -7.979 -0.246 2.738 1.00 72.94 87 ASP A O 1
ATOM 685 N N . VAL A 1 88 ? -9.763 1.083 2.974 1.00 73.44 88 VAL A N 1
ATOM 686 C CA . VAL A 1 88 ? -10.222 0.891 1.591 1.00 73.44 88 VAL A CA 1
ATOM 687 C C . VAL A 1 88 ? -9.158 1.343 0.594 1.00 73.44 88 VAL A C 1
ATOM 689 O O . VAL A 1 88 ? -8.906 0.648 -0.375 1.00 73.44 88 VAL A O 1
ATOM 692 N N . THR A 1 89 ? -8.452 2.444 0.814 1.00 75.38 89 THR A N 1
ATOM 693 C CA . THR A 1 89 ? -7.444 2.918 -0.157 1.00 75.38 89 THR A CA 1
ATOM 694 C C . THR A 1 89 ? -6.204 2.022 -0.216 1.00 75.38 89 THR A C 1
ATOM 696 O O . THR A 1 89 ? -5.596 1.842 -1.278 1.00 75.38 89 THR A O 1
ATOM 699 N N . ILE A 1 90 ? -5.833 1.438 0.925 1.00 71.19 90 ILE A N 1
ATOM 700 C CA . ILE A 1 90 ? -4.694 0.524 1.041 1.00 71.19 90 ILE A CA 1
ATOM 701 C C . ILE A 1 90 ? -5.066 -0.880 0.531 1.00 71.19 90 ILE A C 1
ATOM 703 O O . ILE A 1 90 ? -4.224 -1.536 -0.074 1.00 71.19 90 ILE A O 1
ATOM 707 N N . ILE A 1 91 ? -6.315 -1.323 0.733 1.00 67.12 91 ILE A N 1
ATOM 708 C CA . ILE A 1 91 ? -6.794 -2.682 0.423 1.00 67.12 91 ILE A CA 1
ATOM 709 C C . ILE A 1 91 ? -7.441 -2.787 -0.972 1.00 67.12 91 ILE A C 1
ATOM 711 O O . ILE A 1 91 ? -7.209 -3.771 -1.664 1.00 67.12 91 ILE A O 1
ATOM 715 N N . SER A 1 92 ? -8.235 -1.803 -1.412 1.00 55.69 92 SER A N 1
ATOM 716 C CA . SER A 1 92 ? -9.210 -1.935 -2.524 1.00 55.69 92 SER A CA 1
ATOM 717 C C . SER A 1 92 ? -8.642 -2.037 -3.942 1.00 55.69 92 SER A C 1
ATOM 719 O O . SER A 1 92 ? -9.404 -2.020 -4.902 1.00 55.69 92 SER A O 1
ATOM 721 N N . GLU A 1 93 ? -7.330 -2.181 -4.103 1.00 51.97 93 GLU A N 1
ATOM 722 C CA . GLU A 1 93 ? -6.707 -2.304 -5.428 1.00 51.97 93 GLU A CA 1
ATOM 723 C C . GLU A 1 93 ? -5.832 -3.553 -5.579 1.00 51.97 93 GLU A C 1
ATOM 725 O O . GLU A 1 93 ? -5.142 -3.676 -6.584 1.00 51.97 93 GLU A O 1
ATOM 730 N N . TYR A 1 94 ? -5.829 -4.465 -4.603 1.00 59.50 94 TYR A N 1
ATOM 731 C CA . TYR A 1 94 ? -4.951 -5.632 -4.639 1.00 59.50 94 TYR A CA 1
ATOM 732 C C . TYR A 1 94 ? -5.709 -6.946 -4.829 1.00 59.50 94 TYR A C 1
ATOM 734 O O . TYR A 1 94 ? -6.557 -7.306 -4.014 1.00 59.50 94 TYR A O 1
ATOM 742 N N . ASP A 1 95 ? -5.285 -7.700 -5.843 1.00 56.03 95 ASP A N 1
ATOM 743 C CA . ASP A 1 95 ? -5.020 -9.132 -5.689 1.00 56.03 95 ASP A CA 1
ATOM 744 C C . ASP A 1 95 ? -3.637 -9.256 -5.005 1.00 56.03 95 ASP A C 1
ATOM 746 O O . ASP A 1 95 ? -2.777 -8.392 -5.193 1.00 56.03 95 ASP A O 1
ATOM 750 N N . VAL A 1 96 ? -3.428 -10.226 -4.116 1.00 64.19 96 VAL A N 1
ATOM 751 C CA . VAL A 1 96 ? -2.311 -10.235 -3.139 1.00 64.19 96 VAL A CA 1
ATOM 752 C C . VAL A 1 96 ? -0.930 -10.013 -3.795 1.00 64.19 96 VAL A C 1
ATOM 754 O O . VAL A 1 96 ? -0.394 -10.907 -4.444 1.00 64.19 96 VAL A O 1
ATOM 757 N N . ALA A 1 97 ? -0.304 -8.847 -3.574 1.00 68.88 97 ALA A N 1
ATOM 758 C CA . ALA A 1 97 ? 1.056 -8.570 -4.046 1.00 68.88 97 ALA A CA 1
ATOM 759 C C . ALA A 1 97 ? 2.096 -9.066 -3.031 1.00 68.88 97 ALA A C 1
ATOM 761 O O . ALA A 1 97 ? 2.248 -8.509 -1.940 1.00 68.88 97 ALA A O 1
ATOM 762 N N . VAL A 1 98 ? 2.821 -10.125 -3.389 1.00 73.31 98 VAL A N 1
ATOM 763 C CA . VAL A 1 98 ? 3.927 -10.649 -2.580 1.00 73.31 98 VAL A CA 1
ATOM 764 C C . VAL A 1 98 ? 5.161 -9.773 -2.809 1.00 73.31 98 VAL A C 1
ATOM 766 O O . VAL A 1 98 ? 5.781 -9.835 -3.868 1.00 73.31 98 VAL A O 1
ATOM 769 N N . ASP A 1 99 ? 5.517 -8.955 -1.816 1.00 78.88 99 ASP A N 1
ATOM 770 C CA . ASP A 1 99 ? 6.755 -8.165 -1.808 1.00 78.88 99 ASP A CA 1
ATOM 771 C C . ASP A 1 99 ? 7.697 -8.661 -0.702 1.00 78.88 99 ASP A C 1
ATOM 773 O O . ASP A 1 99 ? 7.281 -8.935 0.426 1.00 78.88 99 ASP A O 1
ATOM 777 N N . VAL A 1 100 ? 8.978 -8.769 -1.041 1.00 79.38 100 VAL A N 1
ATOM 778 C CA . VAL A 1 100 ? 10.065 -9.177 -0.141 1.00 79.38 100 VAL A CA 1
ATOM 779 C C . VAL A 1 100 ? 10.856 -7.980 0.395 1.00 79.38 100 VAL A C 1
ATOM 781 O O . VAL A 1 100 ? 11.639 -8.132 1.333 1.00 79.38 100 VAL A O 1
ATOM 784 N N . SER A 1 101 ? 10.668 -6.785 -0.175 1.00 81.81 101 SER A N 1
ATOM 785 C CA . SER A 1 101 ? 11.371 -5.572 0.240 1.00 81.81 101 SER A CA 1
ATOM 786 C C . SER A 1 101 ? 10.766 -5.001 1.520 1.00 81.81 101 SER A C 1
ATOM 788 O O . SER A 1 101 ? 9.694 -4.390 1.531 1.00 81.81 101 SER A O 1
ATOM 790 N N . GLU A 1 102 ? 11.487 -5.148 2.632 1.00 79.50 102 GLU A N 1
ATOM 791 C CA . GLU A 1 102 ? 11.065 -4.582 3.917 1.00 79.50 102 GLU A CA 1
ATOM 792 C C . GLU A 1 102 ? 10.962 -3.046 3.865 1.00 79.50 102 GLU A C 1
ATOM 794 O O . GLU A 1 102 ? 10.122 -2.449 4.542 1.00 79.50 102 GLU A O 1
ATOM 799 N N . ALA A 1 103 ? 11.789 -2.395 3.039 1.00 82.44 103 ALA A N 1
ATOM 800 C CA . ALA A 1 103 ? 11.759 -0.949 2.847 1.00 82.44 103 ALA A CA 1
ATOM 801 C C . ALA A 1 103 ? 10.424 -0.491 2.242 1.00 82.44 103 ALA A C 1
ATOM 803 O O . ALA A 1 103 ? 9.837 0.476 2.725 1.00 82.44 103 ALA A O 1
ATOM 804 N N . ASN A 1 104 ? 9.904 -1.217 1.251 1.00 79.06 104 ASN A N 1
ATOM 805 C CA . ASN A 1 104 ? 8.604 -0.932 0.646 1.00 79.06 104 ASN A CA 1
ATOM 806 C C . ASN A 1 104 ? 7.449 -1.175 1.620 1.00 79.06 104 ASN A C 1
ATOM 808 O O . ASN A 1 104 ? 6.585 -0.313 1.787 1.00 79.06 104 ASN A O 1
ATOM 812 N N . LEU A 1 105 ? 7.484 -2.294 2.348 1.00 75.00 105 LEU A N 1
ATOM 813 C CA . LEU A 1 105 ? 6.475 -2.620 3.361 1.00 75.00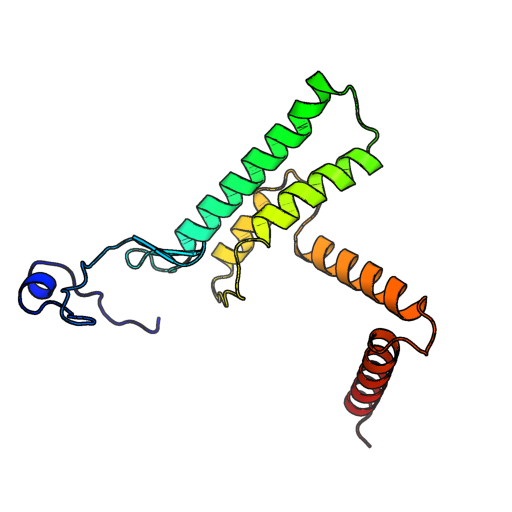 105 LEU A CA 1
ATOM 814 C C . LEU A 1 105 ? 6.406 -1.581 4.486 1.00 75.00 105 LEU A C 1
ATOM 816 O O . LEU A 1 105 ? 5.348 -1.391 5.086 1.00 75.00 105 LEU A O 1
ATOM 820 N N . LYS A 1 106 ? 7.517 -0.892 4.768 1.00 76.38 106 LYS A N 1
ATOM 821 C CA . LYS A 1 106 ? 7.589 0.210 5.733 1.00 76.38 106 LYS A CA 1
ATOM 822 C C . LYS A 1 106 ? 6.964 1.508 5.217 1.00 76.38 106 LYS A C 1
ATOM 824 O O . LYS A 1 106 ? 6.513 2.301 6.032 1.00 76.38 106 LYS A O 1
ATOM 829 N N . LYS A 1 107 ? 6.841 1.733 3.909 1.00 75.56 107 LYS A N 1
ATOM 830 C CA . LYS A 1 107 ? 6.295 2.996 3.372 1.00 75.56 107 LYS A CA 1
ATOM 831 C C . LYS A 1 107 ? 4.813 3.212 3.688 1.00 75.56 107 LYS A C 1
ATOM 833 O O . LYS A 1 107 ? 4.407 4.344 3.919 1.00 75.56 107 LYS A O 1
ATOM 838 N N . ILE A 1 108 ? 4.018 2.142 3.762 1.00 65.62 108 ILE A N 1
ATOM 839 C CA . ILE A 1 108 ? 2.587 2.238 4.098 1.00 65.62 108 ILE A CA 1
ATOM 840 C C . ILE A 1 108 ? 2.335 2.585 5.585 1.00 65.62 108 ILE A C 1
ATOM 842 O O . ILE A 1 108 ? 1.495 3.440 5.853 1.00 65.62 108 ILE A O 1
ATOM 846 N N . PRO A 1 109 ? 3.028 1.999 6.587 1.00 57.34 109 PRO A N 1
ATOM 847 C CA . PRO A 1 109 ? 2.778 2.340 7.990 1.00 57.34 109 PRO A CA 1
ATOM 848 C C . PRO A 1 109 ? 3.204 3.758 8.411 1.00 57.34 109 PRO A C 1
ATOM 850 O O . PRO A 1 109 ? 2.708 4.216 9.437 1.00 57.34 109 PRO A O 1
ATOM 853 N N . TYR A 1 110 ? 4.074 4.459 7.669 1.00 50.47 110 TYR A N 1
ATOM 854 C CA . TYR A 1 110 ? 4.536 5.810 8.046 1.00 50.47 110 TYR A CA 1
ATOM 855 C C . TYR A 1 110 ? 3.715 6.967 7.451 1.00 50.47 110 TYR A C 1
ATOM 857 O O . TYR A 1 110 ? 3.857 8.096 7.917 1.00 50.47 110 TYR A O 1
ATOM 865 N N . SER A 1 111 ? 2.821 6.727 6.484 1.00 45.88 111 SER A N 1
ATOM 866 C CA . SER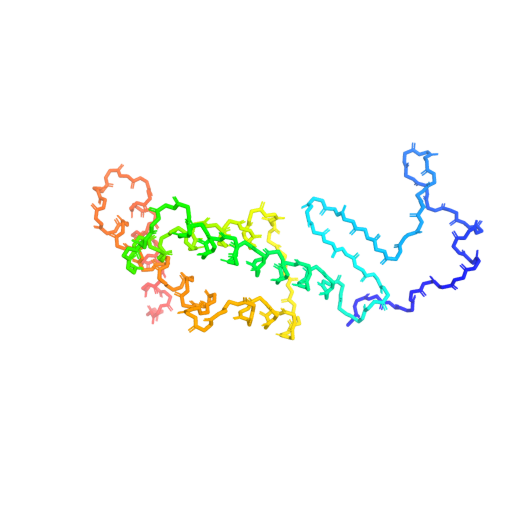 A 1 111 ? 1.926 7.780 5.964 1.00 45.88 111 SER A CA 1
ATOM 867 C C . SER A 1 111 ? 0.725 8.081 6.869 1.00 45.88 111 SER A C 1
ATOM 869 O O . SER A 1 111 ? -0.037 9.007 6.599 1.00 45.88 111 SER A O 1
ATOM 871 N N . GLU A 1 112 ? 0.545 7.323 7.951 1.00 46.97 112 GLU A N 1
ATOM 872 C CA . GLU A 1 112 ? -0.574 7.466 8.879 1.00 46.97 112 GLU A CA 1
ATOM 873 C C . GLU A 1 112 ? -0.129 8.070 10.207 1.00 46.97 112 GLU A C 1
ATOM 875 O O . GLU A 1 112 ? 0.123 7.348 11.163 1.00 46.97 112 GLU A O 1
ATOM 880 N N . SER A 1 113 ? -0.015 9.398 10.244 1.00 48.12 113 SER A N 1
ATOM 881 C CA . SER A 1 113 ? -0.412 10.302 11.346 1.00 48.12 113 SER A CA 1
ATOM 882 C C . SER A 1 113 ? -0.237 9.890 12.831 1.00 48.12 113 SER A C 1
ATOM 884 O O . SER A 1 113 ? -0.882 10.486 13.686 1.00 48.12 113 SER A O 1
ATOM 886 N N . GLY A 1 114 ? 0.605 8.917 13.184 1.00 45.78 114 GLY A N 1
ATOM 887 C CA . GLY A 1 114 ? 0.871 8.482 14.559 1.00 45.78 114 GLY A CA 1
ATOM 888 C C . GLY A 1 114 ? -0.249 7.710 15.272 1.00 45.78 114 GLY A C 1
ATOM 889 O O . GLY A 1 114 ? -0.158 7.562 16.486 1.00 45.78 114 GLY A O 1
ATOM 890 N N . ILE A 1 115 ? -1.295 7.220 14.586 1.00 50.72 115 ILE A N 1
ATOM 891 C CA . ILE A 1 115 ? -2.490 6.689 15.283 1.00 50.72 115 ILE A CA 1
ATOM 892 C C . ILE A 1 115 ? -2.585 5.153 15.297 1.00 50.72 115 ILE A C 1
ATOM 894 O O . ILE A 1 115 ? -2.966 4.622 16.335 1.00 50.72 115 ILE A O 1
ATOM 898 N N . MET A 1 116 ? -2.206 4.396 14.251 1.00 52.72 116 MET A N 1
ATOM 899 C CA . MET A 1 116 ? -2.060 2.926 14.375 1.00 52.72 116 MET A CA 1
ATOM 900 C C . MET A 1 116 ? -1.410 2.243 13.160 1.00 52.72 116 MET A C 1
ATOM 902 O O . MET A 1 116 ? -1.871 2.376 12.032 1.00 52.72 116 MET A O 1
ATOM 906 N N . SER A 1 117 ? -0.390 1.404 13.379 1.00 54.25 117 SER A N 1
ATOM 907 C CA . SER A 1 117 ? 0.252 0.669 12.277 1.00 54.25 117 SER A CA 1
ATOM 908 C C . SER A 1 117 ? -0.658 -0.408 11.664 1.00 54.25 117 SER A C 1
ATOM 910 O O . SER A 1 117 ? -1.528 -0.968 12.335 1.00 54.25 117 SER A O 1
ATOM 912 N N . ILE A 1 118 ? -0.416 -0.774 10.398 1.00 55.88 118 ILE A N 1
ATOM 913 C CA . ILE A 1 118 ? -1.120 -1.870 9.693 1.00 55.88 118 ILE A CA 1
ATOM 914 C C . ILE A 1 118 ? -1.102 -3.170 10.501 1.00 55.88 118 ILE A C 1
ATOM 916 O O . ILE A 1 118 ? -2.091 -3.896 10.520 1.00 55.88 118 ILE A O 1
ATOM 920 N N . ARG A 1 119 ? -0.001 -3.466 11.209 1.00 54.31 119 ARG A N 1
ATOM 921 C CA . ARG A 1 119 ? 0.088 -4.654 12.075 1.00 54.31 119 ARG A CA 1
ATOM 922 C C . ARG A 1 119 ? -0.975 -4.621 13.169 1.00 54.31 119 ARG A C 1
ATOM 924 O O . ARG A 1 119 ? -1.669 -5.612 13.367 1.00 54.31 119 ARG A O 1
ATOM 931 N N . HIS A 1 120 ? -1.153 -3.471 13.817 1.00 58.72 120 HIS A N 1
ATOM 932 C CA . HIS A 1 120 ? -2.182 -3.300 14.838 1.00 58.72 120 HIS A CA 1
ATOM 933 C C . HIS A 1 120 ? -3.589 -3.371 14.235 1.00 58.72 120 HIS A C 1
ATOM 935 O O . HIS A 1 120 ? -4.478 -3.954 14.847 1.00 58.72 120 HIS A O 1
ATOM 941 N N . ARG A 1 121 ? -3.807 -2.835 13.026 1.00 65.12 121 ARG A N 1
ATOM 942 C CA . ARG A 1 121 ? -5.110 -2.918 12.341 1.00 65.12 121 ARG A CA 1
ATOM 943 C C . ARG A 1 121 ? -5.464 -4.342 11.934 1.00 65.12 121 ARG A C 1
ATOM 945 O O . ARG A 1 121 ? -6.575 -4.779 12.207 1.00 65.12 121 ARG A O 1
ATOM 952 N N . ARG A 1 122 ? -4.515 -5.097 11.372 1.00 60.50 122 ARG A N 1
ATOM 953 C CA . ARG A 1 122 ? -4.697 -6.524 11.053 1.00 60.50 122 ARG A CA 1
ATOM 954 C C . ARG A 1 122 ? -4.940 -7.346 12.315 1.00 60.50 122 ARG A C 1
ATOM 956 O O . ARG A 1 122 ? -5.800 -8.216 12.298 1.00 60.50 122 ARG A O 1
ATOM 963 N N . PHE A 1 123 ? -4.256 -7.024 13.413 1.00 64.56 123 PHE A N 1
ATOM 964 C CA . PHE A 1 123 ? -4.490 -7.653 14.711 1.00 64.56 123 PHE A CA 1
ATOM 965 C C . PHE A 1 123 ? -5.884 -7.332 15.272 1.00 64.56 123 PHE A C 1
ATOM 967 O O . PHE A 1 123 ? -6.612 -8.240 15.655 1.00 64.56 123 PHE A O 1
ATOM 974 N N . LEU A 1 124 ? -6.312 -6.065 15.254 1.00 71.88 124 LEU A N 1
ATOM 975 C CA . LEU A 1 124 ? -7.656 -5.675 15.691 1.00 71.88 124 LEU A CA 1
ATOM 976 C C . LEU A 1 124 ? -8.756 -6.268 14.813 1.00 71.88 124 LEU A C 1
ATOM 978 O O . LEU A 1 124 ? -9.789 -6.677 15.341 1.00 71.88 124 LEU A O 1
ATOM 982 N N . LEU A 1 125 ? -8.556 -6.314 13.494 1.00 70.25 125 LEU A N 1
ATOM 983 C CA . LEU A 1 125 ? -9.491 -6.955 12.579 1.00 70.25 125 LEU A CA 1
ATOM 984 C C . LEU A 1 125 ? -9.570 -8.448 12.883 1.00 70.25 125 LEU A C 1
ATOM 986 O O . LEU A 1 125 ? -10.667 -8.945 13.092 1.00 70.25 125 LEU A O 1
ATOM 990 N N . ALA A 1 126 ? -8.431 -9.134 13.014 1.00 70.56 126 ALA A N 1
ATOM 991 C CA . ALA A 1 126 ? -8.394 -10.543 13.395 1.00 70.56 126 ALA A CA 1
ATOM 992 C C . ALA A 1 126 ? -9.129 -10.792 14.721 1.00 70.56 126 ALA A C 1
ATOM 994 O O . ALA A 1 126 ? -9.963 -11.686 14.784 1.00 70.56 126 ALA A O 1
ATOM 995 N N . LEU A 1 127 ? -8.913 -9.961 15.746 1.00 76.81 127 LEU A N 1
ATOM 996 C CA . LEU A 1 127 ? -9.610 -10.069 17.032 1.00 76.81 127 LEU A CA 1
ATOM 997 C C . LEU A 1 127 ? -11.116 -9.797 16.931 1.00 76.81 127 LEU A C 1
ATOM 999 O O . LEU A 1 127 ? -11.911 -10.486 17.569 1.00 76.81 127 LEU A O 1
ATOM 1003 N N . ARG A 1 128 ? -11.536 -8.796 16.150 1.00 76.62 128 ARG A N 1
ATOM 1004 C CA . ARG A 1 128 ? -12.963 -8.500 15.936 1.00 76.62 128 ARG A CA 1
ATOM 1005 C C . ARG A 1 128 ? -13.652 -9.621 15.176 1.00 76.62 128 ARG A C 1
ATOM 1007 O O . ARG A 1 128 ? -14.751 -10.011 15.555 1.00 76.62 128 ARG A O 1
ATOM 1014 N N . THR A 1 129 ? -12.997 -10.146 14.151 1.00 73.50 129 THR A N 1
ATOM 1015 C CA . THR A 1 129 ? -13.473 -11.284 13.369 1.00 73.50 129 THR A CA 1
ATOM 1016 C C . THR A 1 129 ? -13.545 -12.539 14.234 1.00 73.50 129 THR A C 1
ATOM 1018 O O . THR A 1 129 ? -14.564 -13.215 14.231 1.00 73.50 129 THR A O 1
ATOM 1021 N N . LEU A 1 130 ? -12.534 -12.791 15.069 1.00 77.19 130 LEU A N 1
ATOM 1022 C CA . LEU A 1 130 ? -12.529 -13.889 16.034 1.00 77.19 130 LEU A CA 1
ATOM 1023 C C . LEU A 1 130 ? -13.694 -13.778 17.023 1.00 77.19 130 LEU A C 1
ATOM 1025 O O . LEU A 1 130 ? -14.445 -14.728 17.211 1.00 77.19 130 LEU A O 1
ATOM 1029 N N . ARG A 1 131 ? -13.900 -12.591 17.608 1.00 83.06 131 ARG A N 1
ATOM 1030 C CA . ARG A 1 131 ? -15.052 -12.316 18.477 1.00 83.06 131 ARG A CA 1
ATOM 1031 C C . ARG A 1 131 ? -16.375 -12.543 17.747 1.00 83.06 131 ARG A C 1
ATOM 1033 O O . ARG A 1 131 ? -17.318 -13.037 18.354 1.00 83.06 131 ARG A O 1
ATOM 1040 N N . HIS A 1 132 ? -16.461 -12.149 16.479 1.00 80.06 132 HIS A N 1
ATOM 1041 C CA . HIS A 1 132 ? -17.651 -12.369 15.667 1.00 80.06 132 HIS A CA 1
ATOM 1042 C C . HIS A 1 132 ? -17.905 -13.861 15.441 1.00 80.06 132 HIS A C 1
ATOM 1044 O O . HIS A 1 132 ? -19.035 -14.298 15.619 1.00 80.06 132 HIS A O 1
ATOM 1050 N N . PHE A 1 133 ? -16.868 -14.640 15.128 1.00 77.81 133 PHE A N 1
ATOM 1051 C CA . PHE A 1 133 ? -16.974 -16.087 14.947 1.00 77.81 133 PHE A CA 1
ATOM 1052 C C . PHE A 1 133 ? -17.450 -16.773 16.223 1.00 77.81 133 PHE A C 1
ATOM 1054 O O . PHE A 1 133 ? -18.435 -17.493 16.171 1.00 77.81 133 PHE A O 1
ATOM 1061 N N . VAL A 1 134 ? -16.852 -16.453 17.372 1.00 80.19 134 VAL A N 1
ATOM 1062 C CA . VAL A 1 134 ? -17.235 -17.023 18.678 1.00 80.19 134 VAL A CA 1
ATOM 1063 C C . VAL A 1 134 ? -18.668 -16.657 19.096 1.00 80.19 134 VAL A C 1
ATOM 1065 O O . VAL A 1 134 ? -19.292 -17.382 19.861 1.00 80.19 134 VAL A O 1
ATOM 1068 N N . ALA A 1 135 ? -19.205 -15.530 18.624 1.00 82.38 135 ALA A N 1
ATOM 1069 C CA . ALA A 1 135 ? -20.560 -15.089 18.957 1.00 82.38 135 ALA A CA 1
ATOM 1070 C C . ALA A 1 135 ? -21.644 -15.609 17.990 1.00 82.38 135 ALA A C 1
ATOM 1072 O O . ALA A 1 135 ? -22.827 -15.341 18.214 1.00 82.38 135 ALA A O 1
ATOM 1073 N N . LEU A 1 136 ? -21.270 -16.284 16.897 1.00 81.38 136 LEU A N 1
ATOM 1074 C CA . LEU A 1 136 ? -22.218 -16.816 15.917 1.00 81.38 136 LEU A CA 1
ATOM 1075 C C . LEU A 1 136 ? -22.796 -18.161 16.386 1.00 81.38 136 LEU A C 1
ATOM 1077 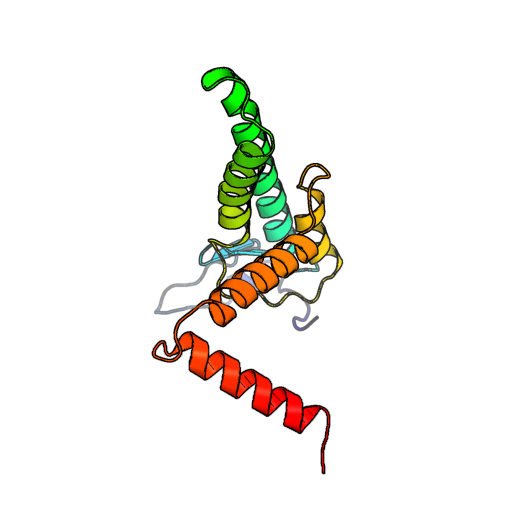O O . LEU A 1 136 ? -22.083 -18.954 16.990 1.00 81.38 136 LEU A O 1
ATOM 1081 N N . PRO A 1 137 ? -24.072 -18.455 16.078 1.00 78.44 137 PRO A N 1
ATOM 1082 C CA . PRO A 1 137 ? -24.642 -19.769 16.340 1.00 78.44 137 PRO A CA 1
ATOM 1083 C C . PRO A 1 137 ? -23.981 -20.847 15.468 1.00 78.44 137 PRO A C 1
ATOM 1085 O O . PRO A 1 137 ? -23.648 -20.600 14.304 1.00 78.44 137 PRO A O 1
ATOM 1088 N N . ASP A 1 138 ? -23.887 -22.063 16.012 1.00 71.00 138 ASP A N 1
ATOM 1089 C CA . ASP A 1 138 ? -23.198 -23.224 15.419 1.00 71.00 138 ASP A CA 1
ATOM 1090 C C . ASP A 1 138 ? -23.697 -23.634 14.028 1.00 71.00 138 ASP A C 1
ATOM 1092 O O . ASP A 1 138 ? -23.018 -24.344 13.293 1.00 71.00 138 ASP A O 1
ATOM 1096 N N . THR A 1 139 ? -24.874 -23.156 13.625 1.00 71.81 139 THR A N 1
ATOM 1097 C CA . THR A 1 139 ? -25.484 -23.433 12.320 1.00 71.81 139 THR A CA 1
ATOM 1098 C C . THR A 1 139 ? -24.847 -22.663 11.159 1.00 71.81 139 THR A C 1
ATOM 1100 O O . THR A 1 139 ? -25.201 -22.887 10.000 1.00 71.81 139 THR A O 1
ATOM 1103 N N . ARG A 1 140 ? -23.919 -21.735 11.424 1.00 75.44 140 ARG A N 1
ATOM 1104 C CA . ARG A 1 140 ? -23.223 -20.957 10.389 1.00 75.44 140 ARG A CA 1
ATOM 1105 C C . ARG A 1 140 ? -21.914 -21.636 9.984 1.00 75.44 140 ARG A C 1
ATOM 1107 O O . ARG A 1 140 ? -21.035 -21.830 10.813 1.00 75.44 140 ARG A O 1
ATOM 1114 N N . LEU A 1 141 ? -21.737 -21.848 8.676 1.00 75.50 141 LEU A N 1
ATOM 1115 C CA . LEU A 1 141 ? -20.541 -22.462 8.064 1.00 75.50 141 LEU A CA 1
ATOM 1116 C C . LEU A 1 141 ? -19.208 -21.822 8.487 1.00 75.50 141 LEU A C 1
ATOM 1118 O O . LEU A 1 141 ? -18.169 -22.470 8.515 1.00 75.50 141 LEU A O 1
ATOM 1122 N N . VAL A 1 142 ? -19.230 -20.530 8.813 1.00 72.12 142 VAL A N 1
ATOM 1123 C CA . VAL A 1 142 ? -18.037 -19.801 9.256 1.00 72.12 142 VAL A CA 1
ATOM 1124 C C . VAL A 1 142 ? -17.619 -20.211 10.675 1.00 72.12 142 VAL A C 1
ATOM 1126 O O . VAL A 1 142 ? -16.427 -20.264 10.961 1.00 72.12 142 VAL A O 1
ATOM 1129 N N . HIS A 1 143 ? -18.576 -20.542 11.550 1.00 73.62 143 HIS A N 1
ATOM 1130 C CA . HIS A 1 143 ? -18.285 -21.036 12.897 1.00 73.62 143 HIS A CA 1
ATOM 1131 C C . HIS A 1 143 ? -17.745 -22.470 12.859 1.00 73.62 143 HIS A C 1
ATOM 1133 O O . HIS A 1 143 ? -16.732 -22.751 13.494 1.00 73.62 143 HIS A O 1
ATOM 1139 N N . SER A 1 144 ? -18.339 -23.350 12.045 1.00 78.06 144 SER A N 1
ATOM 1140 C CA . SER A 1 144 ? -17.833 -24.719 11.877 1.00 78.06 144 SER A CA 1
ATOM 1141 C C . SER A 1 144 ? -16.412 -24.737 11.302 1.00 78.06 144 SER A C 1
ATOM 1143 O O . SER A 1 144 ? -15.542 -25.397 11.854 1.00 78.06 144 SER A O 1
ATOM 1145 N N . ALA A 1 145 ? -16.132 -23.925 10.274 1.00 80.69 145 ALA A N 1
ATOM 1146 C CA . ALA A 1 145 ? -14.784 -23.801 9.712 1.00 80.69 145 ALA A CA 1
ATOM 1147 C C . ALA A 1 145 ? -13.756 -23.253 10.725 1.00 80.69 145 ALA A C 1
ATOM 1149 O O . ALA A 1 145 ? -12.576 -23.615 10.688 1.00 80.69 145 ALA A O 1
ATOM 1150 N N . TYR A 1 146 ? -14.190 -22.379 11.639 1.00 82.44 146 TYR A N 1
ATOM 1151 C CA . TYR A 1 146 ? -13.351 -21.883 12.728 1.00 82.44 146 TYR A CA 1
ATOM 1152 C C . TYR A 1 146 ? -13.027 -22.980 13.758 1.00 82.44 146 TYR A C 1
ATOM 1154 O O . TYR A 1 146 ? -11.870 -23.092 14.169 1.00 82.44 146 TYR A O 1
ATOM 1162 N N . LEU A 1 147 ? -14.005 -23.812 14.135 1.00 82.75 147 LEU A N 1
ATOM 1163 C CA . LEU A 1 147 ? -13.793 -24.958 15.029 1.00 82.75 147 LEU A CA 1
ATOM 1164 C C . LEU A 1 147 ? -12.859 -26.006 14.407 1.00 82.75 147 LEU A C 1
ATOM 1166 O O . LEU A 1 147 ? -11.904 -26.420 15.062 1.00 82.75 147 LEU A O 1
ATOM 1170 N N . ASP A 1 148 ? -13.043 -26.334 13.126 1.00 84.25 148 ASP A N 1
ATOM 1171 C CA . ASP A 1 148 ? -12.143 -27.242 12.400 1.00 84.25 148 ASP A CA 1
ATOM 1172 C C . ASP A 1 148 ? -10.701 -26.712 12.393 1.00 84.25 148 ASP A C 1
ATOM 1174 O O . ASP A 1 148 ? -9.742 -27.450 12.619 1.00 84.25 148 ASP A O 1
ATOM 1178 N N . SER A 1 149 ? -10.531 -25.401 12.193 1.00 82.69 149 SER A N 1
ATOM 1179 C CA . SER A 1 149 ? -9.211 -24.759 12.231 1.00 82.69 149 SER A CA 1
ATOM 1180 C C . SER A 1 149 ? -8.563 -24.832 13.621 1.00 82.69 149 SER A C 1
ATOM 1182 O O . SER A 1 149 ? -7.345 -24.985 13.726 1.00 82.69 149 SER A O 1
ATOM 1184 N N . LEU A 1 150 ? -9.357 -24.728 14.694 1.00 83.50 150 LEU A N 1
ATOM 1185 C CA . LEU A 1 150 ? -8.891 -24.890 16.075 1.00 83.50 150 LEU A CA 1
ATOM 1186 C C . LEU A 1 150 ? -8.442 -26.325 16.357 1.00 83.50 150 LEU A C 1
ATOM 1188 O O . LEU A 1 150 ? -7.410 -26.519 17.003 1.00 83.50 150 LEU A O 1
ATOM 1192 N N . ASP A 1 151 ? -9.184 -27.315 15.871 1.00 87.12 151 ASP A N 1
ATOM 1193 C CA . ASP A 1 151 ? -8.839 -28.723 16.057 1.00 87.12 151 ASP A CA 1
ATOM 1194 C C . ASP A 1 151 ? -7.580 -29.100 15.268 1.00 87.12 151 ASP A C 1
ATOM 1196 O O . ASP A 1 151 ? -6.672 -29.719 15.826 1.00 87.12 151 ASP A O 1
ATOM 1200 N N . LEU A 1 152 ? -7.434 -28.606 14.034 1.00 84.31 152 LEU A N 1
ATOM 1201 C CA . LEU A 1 152 ? -6.190 -28.731 13.264 1.00 84.31 152 LEU A CA 1
ATOM 1202 C C . LEU A 1 152 ? -4.996 -28.086 13.984 1.00 84.31 152 LEU A C 1
ATOM 1204 O O . LEU A 1 152 ? -3.912 -28.670 14.041 1.00 84.31 152 LEU A O 1
ATOM 1208 N N . ALA A 1 153 ? -5.184 -26.903 14.573 1.00 81.38 153 ALA A N 1
ATOM 1209 C CA . ALA A 1 153 ? -4.131 -26.225 15.325 1.00 81.38 153 ALA A CA 1
ATOM 1210 C C . ALA A 1 153 ? -3.737 -26.989 16.602 1.00 81.38 153 ALA A C 1
ATOM 1212 O O . ALA A 1 153 ? -2.555 -27.052 16.939 1.00 81.38 153 ALA A O 1
ATOM 1213 N N . ARG A 1 154 ? -4.701 -27.603 17.302 1.00 82.25 154 ARG A N 1
ATOM 1214 C CA . ARG A 1 154 ? -4.442 -28.439 18.489 1.00 82.25 154 ARG A CA 1
ATOM 1215 C C . ARG A 1 154 ? -3.618 -29.674 18.144 1.00 82.25 154 ARG A C 1
ATOM 1217 O O . ARG A 1 154 ? -2.661 -29.966 18.856 1.00 82.25 154 ARG A O 1
ATOM 1224 N N . VAL A 1 155 ? -3.948 -30.348 17.042 1.00 83.31 155 VAL A N 1
ATOM 1225 C CA . VAL A 1 155 ? -3.192 -31.508 16.542 1.00 83.31 155 VAL A CA 1
ATOM 1226 C C . VAL A 1 155 ? -1.764 -31.109 16.156 1.00 83.31 155 VAL A C 1
ATOM 1228 O O . VAL A 1 155 ? -0.818 -31.820 16.476 1.00 83.31 155 VAL A O 1
ATOM 1231 N N . ALA A 1 156 ? -1.582 -29.945 15.528 1.00 75.94 156 ALA A N 1
ATOM 1232 C CA . ALA A 1 156 ? -0.257 -29.455 15.146 1.00 75.94 156 ALA A CA 1
ATOM 1233 C C . ALA A 1 156 ? 0.633 -29.065 16.346 1.00 75.94 156 ALA A C 1
ATOM 1235 O O . ALA A 1 156 ? 1.854 -29.179 16.263 1.00 75.94 156 ALA A O 1
ATOM 1236 N N . LEU A 1 157 ? 0.043 -28.594 17.450 1.00 72.75 157 LEU A N 1
ATOM 1237 C CA . LEU A 1 157 ? 0.769 -28.178 18.660 1.00 72.75 157 LEU A CA 1
ATOM 1238 C C . LEU A 1 157 ? 1.080 -29.340 19.617 1.00 72.75 157 LEU A C 1
ATOM 1240 O O . LEU A 1 157 ? 2.025 -29.246 20.400 1.00 72.75 157 LEU A O 1
ATOM 1244 N N . HIS A 1 158 ? 0.318 -30.431 19.536 1.00 70.31 158 HIS A N 1
ATOM 1245 C CA . HIS A 1 158 ? 0.545 -31.663 20.288 1.00 70.31 158 HIS A CA 1
ATOM 1246 C C . HIS A 1 158 ? 0.586 -32.864 19.335 1.00 70.31 158 HIS A C 1
ATOM 1248 O O . HIS A 1 158 ? -0.366 -33.648 19.301 1.00 70.31 158 HIS A O 1
ATOM 1254 N N . PRO A 1 159 ? 1.667 -33.011 18.548 1.00 62.34 159 PRO A N 1
ATOM 1255 C CA . PRO A 1 159 ? 1.852 -34.201 17.739 1.00 62.34 159 PRO A CA 1
ATOM 1256 C C . PRO A 1 159 ? 2.068 -35.387 18.685 1.00 62.34 159 PRO A C 1
ATOM 1258 O O . PRO A 1 159 ? 3.003 -35.386 19.486 1.00 62.34 159 PRO A O 1
ATOM 1261 N N . SER A 1 160 ? 1.147 -36.347 18.634 1.00 63.91 160 SER A N 1
ATOM 1262 C CA . SER A 1 160 ? 1.256 -37.654 19.293 1.00 63.91 160 SER A CA 1
ATOM 1263 C C . SER A 1 160 ? 2.504 -38.411 18.861 1.00 63.91 160 SER A C 1
ATOM 1265 O O . SER A 1 160 ? 2.761 -38.401 17.632 1.00 63.91 160 SER A O 1
#